Protein AF-A0A848VM75-F1 (afdb_monomer)

Structure (mmCIF, N/CA/C/O backbone):
data_AF-A0A848VM75-F1
#
_entry.id   AF-A0A848VM75-F1
#
loop_
_atom_site.group_PDB
_atom_site.id
_atom_site.type_symbol
_atom_site.label_atom_id
_atom_site.label_alt_id
_atom_site.label_comp_id
_atom_site.label_asym_id
_atom_site.label_entity_id
_atom_site.label_seq_id
_atom_site.pdbx_PDB_ins_code
_atom_site.Cartn_x
_atom_site.Cartn_y
_atom_site.Cartn_z
_atom_site.occupancy
_atom_site.B_iso_or_equiv
_atom_site.auth_seq_id
_atom_site.auth_comp_id
_atom_site.auth_asym_id
_atom_site.auth_atom_id
_atom_site.pdbx_PDB_model_num
ATOM 1 N N . MET A 1 1 ? -17.917 -8.086 19.644 1.00 47.03 1 MET A N 1
ATOM 2 C CA . MET A 1 1 ? -17.913 -8.908 18.415 1.00 47.03 1 MET A CA 1
ATOM 3 C C . MET A 1 1 ? -16.653 -8.540 17.646 1.00 47.03 1 MET A C 1
ATOM 5 O O . MET A 1 1 ? -16.484 -7.357 17.377 1.00 47.03 1 MET A O 1
ATOM 9 N N . ALA A 1 2 ? -15.743 -9.479 17.381 1.00 53.25 2 ALA A N 1
ATOM 10 C CA . ALA A 1 2 ? -14.580 -9.204 16.534 1.00 53.25 2 ALA A CA 1
ATOM 11 C C . ALA A 1 2 ? -15.017 -9.209 15.061 1.00 53.25 2 ALA A C 1
ATOM 13 O O . ALA A 1 2 ? -15.818 -10.055 14.663 1.00 53.25 2 ALA A O 1
ATOM 14 N N . GLN A 1 3 ? -14.541 -8.245 14.278 1.00 66.06 3 GLN A N 1
ATOM 15 C CA . GLN A 1 3 ? -14.814 -8.176 12.842 1.00 66.06 3 GLN A CA 1
ATOM 16 C C . GLN A 1 3 ? -13.831 -9.070 12.092 1.00 66.06 3 GLN A C 1
ATOM 18 O O . GLN A 1 3 ? -12.697 -9.225 12.537 1.00 66.06 3 GLN A O 1
ATOM 23 N N . ARG A 1 4 ? -14.262 -9.671 10.979 1.00 72.69 4 ARG A N 1
ATOM 24 C CA . ARG A 1 4 ? -13.374 -10.494 10.152 1.00 72.69 4 ARG A CA 1
ATOM 25 C C . ARG A 1 4 ? -12.420 -9.590 9.365 1.00 72.69 4 ARG A C 1
ATOM 27 O O . ARG A 1 4 ? -12.887 -8.563 8.866 1.00 72.69 4 ARG A O 1
ATOM 34 N N . PRO A 1 5 ? -11.138 -9.963 9.237 1.00 76.69 5 PRO A N 1
ATOM 35 C CA . PRO A 1 5 ? -10.234 -9.256 8.352 1.00 76.69 5 PRO A CA 1
ATOM 36 C C . PRO A 1 5 ? -10.717 -9.401 6.909 1.00 76.69 5 PRO A C 1
ATOM 38 O O . PRO A 1 5 ? -11.255 -10.442 6.523 1.00 76.69 5 PRO A O 1
ATOM 41 N N . VAL A 1 6 ? -10.539 -8.340 6.133 1.00 80.88 6 VAL A N 1
ATOM 42 C CA . VAL A 1 6 ? -10.822 -8.326 4.702 1.00 80.88 6 VAL A CA 1
ATOM 43 C C . VAL A 1 6 ? -9.494 -8.280 3.964 1.00 80.88 6 VAL A C 1
ATOM 45 O O . VAL A 1 6 ? -8.655 -7.417 4.229 1.00 80.88 6 VAL A O 1
ATOM 48 N N . GLU A 1 7 ? -9.298 -9.236 3.065 1.00 81.69 7 GLU A N 1
ATOM 49 C CA . GLU A 1 7 ? -8.107 -9.325 2.231 1.00 81.69 7 GLU A CA 1
ATOM 50 C C . GLU A 1 7 ? -8.349 -8.606 0.907 1.00 81.69 7 GLU A C 1
ATOM 52 O O . GLU A 1 7 ? -9.396 -8.762 0.276 1.00 81.69 7 GLU A O 1
ATOM 57 N N . PHE A 1 8 ? -7.364 -7.819 0.495 1.00 76.38 8 PHE A N 1
ATOM 58 C CA . PHE A 1 8 ? -7.381 -7.073 -0.750 1.00 76.38 8 PHE A CA 1
ATOM 59 C C . PHE A 1 8 ? -6.083 -7.316 -1.512 1.00 76.38 8 PHE A C 1
ATOM 61 O O . PHE A 1 8 ? -4.985 -7.236 -0.952 1.00 76.38 8 PHE A O 1
ATOM 68 N N . ASP A 1 9 ? -6.220 -7.578 -2.809 1.00 79.50 9 ASP A N 1
ATOM 69 C CA . ASP A 1 9 ? -5.108 -7.546 -3.754 1.00 79.50 9 ASP A CA 1
ATOM 70 C C . ASP A 1 9 ? -5.170 -6.229 -4.530 1.00 79.50 9 ASP A C 1
ATOM 72 O O . ASP A 1 9 ? -6.222 -5.855 -5.056 1.00 79.50 9 ASP A O 1
ATOM 76 N N . VAL A 1 10 ? -4.042 -5.525 -4.611 1.00 77.94 10 VAL A N 1
ATOM 77 C CA . VAL A 1 10 ? -3.928 -4.291 -5.402 1.00 77.94 10 VAL A CA 1
ATOM 78 C C . VAL A 1 10 ? -4.203 -4.538 -6.887 1.00 77.94 10 VAL A C 1
ATOM 80 O O . VAL A 1 10 ? -4.728 -3.660 -7.561 1.00 77.94 10 VAL A O 1
ATOM 83 N N . ARG A 1 11 ? -3.946 -5.753 -7.394 1.00 76.50 11 ARG A N 1
ATOM 84 C CA . ARG A 1 11 ? -4.252 -6.148 -8.781 1.00 76.50 11 ARG A CA 1
ATOM 85 C C . ARG A 1 11 ? -5.745 -6.218 -9.079 1.00 76.50 11 ARG A C 1
ATOM 87 O O . ARG A 1 11 ? -6.130 -6.177 -10.240 1.00 76.50 11 ARG A O 1
ATOM 94 N N . SER A 1 12 ? -6.588 -6.334 -8.055 1.00 78.56 12 SER A N 1
ATOM 95 C CA . SER A 1 12 ? -8.039 -6.241 -8.239 1.00 78.56 12 SER A CA 1
ATOM 96 C C . SER A 1 12 ? -8.502 -4.795 -8.438 1.00 78.56 12 SER A C 1
ATOM 98 O O . SER A 1 12 ? -9.601 -4.581 -8.942 1.00 78.56 12 SER A O 1
ATOM 100 N N . ASN A 1 13 ? -7.695 -3.810 -8.027 1.00 79.69 13 ASN A N 1
ATOM 101 C CA . ASN A 1 13 ? -7.989 -2.390 -8.202 1.00 79.69 13 ASN A CA 1
ATOM 102 C C . ASN A 1 13 ? -7.315 -1.800 -9.450 1.00 79.69 13 ASN A C 1
ATOM 104 O O . ASN A 1 13 ? -7.920 -0.977 -10.132 1.00 79.69 13 ASN A O 1
ATOM 108 N N . ASP A 1 14 ? -6.085 -2.221 -9.751 1.00 81.94 14 ASP A N 1
ATOM 109 C CA . ASP A 1 14 ? -5.270 -1.677 -10.837 1.00 81.94 14 ASP A CA 1
ATOM 110 C C . ASP A 1 14 ? -5.001 -2.726 -11.920 1.00 81.94 14 ASP A C 1
ATOM 112 O O . ASP A 1 14 ? -4.588 -3.851 -11.625 1.00 81.94 14 ASP A O 1
ATOM 116 N N . ASP A 1 15 ? -5.174 -2.339 -13.189 1.00 83.06 15 ASP A N 1
ATOM 117 C CA . ASP A 1 15 ? -4.771 -3.176 -14.319 1.00 83.06 15 ASP A CA 1
ATOM 118 C C . ASP A 1 15 ? -3.244 -3.193 -14.430 1.00 83.06 15 ASP A C 1
ATOM 120 O O . ASP A 1 15 ? -2.601 -2.270 -14.934 1.00 83.06 15 ASP A O 1
ATOM 124 N N . LEU A 1 16 ? -2.671 -4.261 -13.891 1.00 81.81 16 LEU A N 1
ATOM 125 C CA . LEU A 1 16 ? -1.241 -4.527 -13.860 1.00 81.81 16 LEU A CA 1
ATOM 126 C C . LEU A 1 16 ? -0.857 -5.595 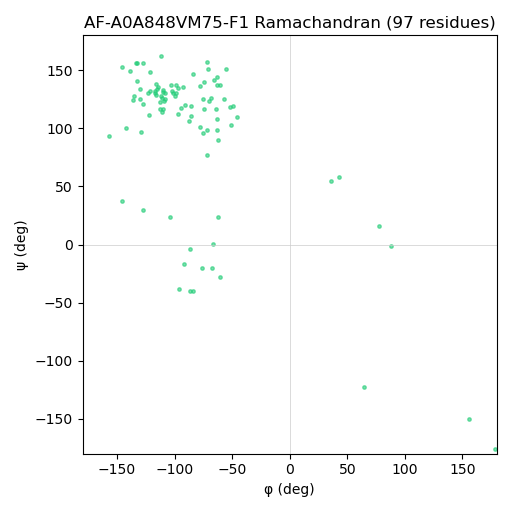-14.896 1.00 81.81 16 LEU A C 1
ATOM 128 O O . LEU A 1 16 ? 0.159 -6.275 -14.753 1.00 81.81 16 LEU A O 1
ATOM 132 N N . ALA A 1 17 ? -1.659 -5.778 -15.949 1.00 83.00 17 ALA A N 1
ATOM 133 C CA . ALA A 1 17 ? -1.271 -6.619 -17.071 1.00 83.00 17 ALA A CA 1
ATOM 134 C C . ALA A 1 17 ? 0.003 -6.073 -17.735 1.00 83.00 17 ALA A C 1
ATOM 136 O O . ALA A 1 17 ? 0.162 -4.873 -17.953 1.00 83.00 17 ALA A O 1
ATOM 137 N N . GLY A 1 18 ? 0.938 -6.960 -18.077 1.00 81.56 18 GLY A N 1
ATOM 138 C CA . GLY A 1 18 ? 2.171 -6.531 -18.735 1.00 81.56 18 GLY A CA 1
ATOM 139 C C . GLY A 1 18 ? 3.207 -5.891 -17.804 1.00 81.56 18 GLY A C 1
ATOM 140 O O . GLY A 1 18 ? 4.134 -5.266 -18.313 1.00 81.56 18 GLY A O 1
ATOM 141 N N . VAL A 1 19 ? 3.100 -6.043 -16.476 1.00 85.50 19 VAL A N 1
ATOM 142 C CA . VAL A 1 19 ? 4.168 -5.683 -15.521 1.00 85.50 19 VAL A CA 1
ATOM 143 C C . VAL A 1 19 ? 4.927 -6.914 -15.013 1.00 85.50 19 VAL A C 1
ATOM 145 O O . VAL A 1 19 ? 4.332 -7.941 -14.697 1.00 85.50 19 VAL A O 1
ATOM 148 N N . ASP A 1 20 ? 6.249 -6.808 -14.940 1.00 84.00 20 ASP A N 1
ATOM 149 C CA . ASP A 1 20 ? 7.164 -7.862 -14.488 1.00 84.00 20 ASP A CA 1
ATOM 150 C C . ASP A 1 20 ? 7.301 -7.882 -12.958 1.00 84.00 20 ASP A C 1
ATOM 152 O O . ASP A 1 20 ? 7.282 -8.934 -12.322 1.00 84.00 20 ASP A O 1
ATOM 156 N N . SER A 1 21 ? 7.359 -6.701 -12.339 1.00 84.62 21 SER A N 1
ATOM 157 C CA . SER A 1 21 ? 7.407 -6.563 -10.883 1.00 84.62 21 SER A CA 1
ATOM 158 C C . SER A 1 21 ? 6.535 -5.417 -10.386 1.00 84.62 21 SER A C 1
ATOM 160 O O . SER A 1 21 ? 6.319 -4.424 -11.084 1.00 84.62 21 SER A O 1
ATOM 162 N N . VAL A 1 22 ? 6.014 -5.584 -9.167 1.00 86.12 22 VAL A N 1
ATOM 163 C CA . VAL A 1 22 ? 5.141 -4.625 -8.481 1.00 86.12 22 VAL A CA 1
ATOM 164 C C . VAL A 1 22 ? 5.615 -4.486 -7.044 1.00 86.12 22 VAL A C 1
ATOM 166 O O . VAL A 1 22 ? 5.734 -5.476 -6.322 1.00 86.12 22 VAL A O 1
ATOM 169 N N . GLN A 1 23 ? 5.836 -3.250 -6.621 1.00 88.12 23 GLN A N 1
ATOM 170 C CA . GLN A 1 23 ? 6.078 -2.875 -5.240 1.00 88.12 23 GLN A CA 1
ATOM 171 C C . GLN A 1 23 ? 4.950 -1.956 -4.779 1.00 88.12 23 GLN A C 1
ATOM 173 O O . GLN A 1 23 ? 4.609 -0.991 -5.458 1.00 88.12 23 GLN A O 1
ATOM 178 N N . VAL A 1 24 ? 4.375 -2.266 -3.621 1.00 87.75 24 VAL A N 1
ATOM 179 C CA . VAL A 1 24 ? 3.298 -1.484 -3.008 1.00 87.75 24 VAL A CA 1
ATOM 180 C C . VAL A 1 24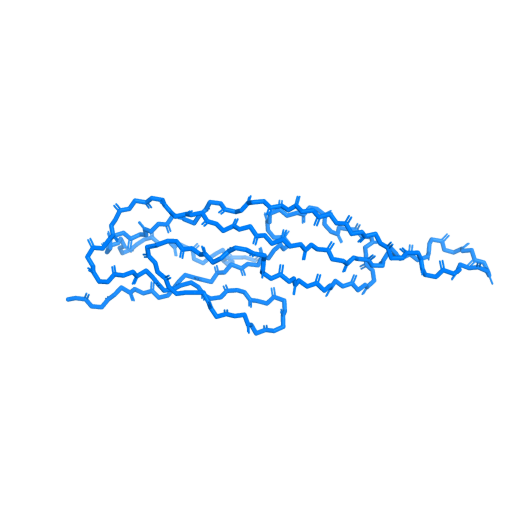 ? 3.854 -0.791 -1.773 1.00 87.75 24 VAL A C 1
ATOM 182 O O . VAL A 1 24 ? 4.504 -1.436 -0.949 1.00 87.75 24 VAL A O 1
ATOM 185 N N . VAL A 1 25 ? 3.582 0.501 -1.625 1.00 88.81 25 VAL A N 1
ATOM 186 C CA . VAL A 1 25 ? 3.907 1.275 -0.423 1.00 88.81 25 VAL A CA 1
ATOM 187 C C . VAL A 1 25 ? 2.647 1.976 0.057 1.00 88.81 25 VAL A C 1
ATOM 189 O O . VAL A 1 25 ? 2.059 2.771 -0.668 1.00 88.81 25 VAL A O 1
ATOM 192 N N . VAL A 1 26 ? 2.213 1.701 1.285 1.00 88.38 26 VAL A N 1
ATOM 193 C CA . VAL A 1 26 ? 1.071 2.409 1.880 1.00 88.38 26 VAL A CA 1
ATOM 194 C C . VAL A 1 26 ? 1.511 3.821 2.273 1.00 88.38 26 VAL A C 1
ATOM 196 O O . VAL A 1 26 ? 2.366 3.989 3.140 1.00 88.38 26 VAL A O 1
ATOM 199 N N . VAL A 1 27 ? 0.913 4.833 1.642 1.00 89.50 27 VAL A N 1
ATOM 200 C CA . VAL A 1 27 ? 1.190 6.260 1.884 1.00 89.50 27 VAL A CA 1
ATOM 201 C C . VAL A 1 27 ? 0.334 6.784 3.033 1.00 89.50 27 VAL A C 1
ATOM 203 O O . VAL A 1 27 ? 0.800 7.549 3.876 1.00 89.50 27 VAL A O 1
ATOM 206 N N . SER A 1 28 ? -0.929 6.354 3.093 1.00 89.69 28 SER A N 1
ATOM 207 C CA . SER A 1 28 ? -1.862 6.739 4.147 1.00 89.69 28 SER A CA 1
ATOM 208 C C . SER A 1 28 ? -2.652 5.535 4.635 1.00 89.69 28 SER A C 1
ATOM 210 O O . SER A 1 28 ? -3.293 4.836 3.848 1.00 89.69 28 SER A O 1
ATOM 212 N N . GLN A 1 29 ? -2.586 5.304 5.944 1.00 88.19 29 GLN A N 1
ATOM 213 C CA . GLN A 1 29 ? -3.323 4.242 6.617 1.00 88.19 29 GLN A CA 1
ATOM 214 C C . GLN A 1 29 ? -4.828 4.564 6.673 1.00 88.19 29 GLN A C 1
ATOM 216 O O . GLN A 1 29 ? -5.199 5.742 6.748 1.00 88.19 29 GLN A O 1
ATOM 221 N N . PRO A 1 30 ? -5.692 3.534 6.688 1.00 87.75 30 PRO A N 1
ATOM 222 C CA . PRO A 1 30 ? -7.108 3.703 6.985 1.00 87.75 30 PRO A CA 1
ATOM 223 C C . PRO A 1 30 ? -7.339 4.399 8.332 1.00 87.75 30 PRO A C 1
ATOM 225 O O . PRO A 1 30 ? -6.538 4.286 9.259 1.00 87.75 30 PRO A O 1
ATOM 228 N N . ARG A 1 31 ? -8.455 5.129 8.454 1.00 89.56 31 ARG A N 1
ATOM 229 C CA . ARG A 1 31 ? -8.766 5.913 9.666 1.00 89.56 31 ARG A CA 1
ATOM 230 C C . ARG A 1 31 ? -9.595 5.150 10.694 1.00 89.56 31 ARG A C 1
ATOM 232 O O . ARG A 1 31 ? -9.738 5.633 11.815 1.00 89.56 31 ARG A O 1
ATOM 239 N N . ARG A 1 32 ? -10.231 4.049 10.293 1.00 87.06 32 ARG A N 1
ATOM 240 C CA . ARG A 1 32 ? -11.228 3.304 11.079 1.00 87.06 32 ARG A CA 1
ATOM 241 C C . ARG A 1 32 ? -10.872 1.818 11.158 1.00 87.06 32 ARG A C 1
ATOM 243 O O . ARG A 1 32 ? -11.752 0.956 11.215 1.00 87.06 32 ARG A O 1
ATOM 250 N N . GLY A 1 33 ? -9.575 1.527 11.110 1.00 86.94 33 GLY A N 1
ATOM 251 C CA . GLY A 1 33 ? -9.024 0.187 11.192 1.00 86.94 33 GLY A CA 1
ATOM 252 C C . GLY A 1 33 ? -7.506 0.170 11.068 1.00 86.94 33 GLY A C 1
ATOM 253 O O . GLY A 1 33 ? -6.849 1.203 10.974 1.00 86.94 33 GLY A O 1
ATOM 254 N N . THR A 1 34 ? -6.954 -1.036 11.051 1.00 87.38 34 THR A N 1
ATOM 255 C CA . THR A 1 34 ? -5.530 -1.319 10.870 1.00 87.38 34 THR A CA 1
ATOM 256 C C . THR A 1 34 ? -5.322 -2.059 9.554 1.00 87.38 34 THR A C 1
ATOM 258 O O . THR A 1 34 ? -6.054 -3.001 9.254 1.00 87.38 34 THR A O 1
ATOM 261 N N . LEU A 1 35 ? -4.314 -1.659 8.779 1.00 88.25 35 LEU A N 1
ATOM 262 C CA . LEU A 1 35 ? -3.896 -2.356 7.565 1.00 88.25 35 LEU A CA 1
ATOM 263 C C . LEU A 1 35 ? -2.532 -3.006 7.791 1.00 88.25 35 LEU A C 1
ATOM 265 O O . LEU A 1 35 ? -1.568 -2.335 8.160 1.00 88.25 35 LEU A O 1
ATOM 269 N N . VAL A 1 36 ? -2.441 -4.305 7.534 1.00 88.25 36 VAL A N 1
ATOM 270 C CA . VAL A 1 36 ? -1.182 -5.047 7.531 1.00 88.25 36 VAL A CA 1
ATOM 271 C C . VAL A 1 36 ? -0.854 -5.419 6.094 1.00 88.25 36 VAL A C 1
ATOM 273 O O . VAL A 1 36 ? -1.650 -6.061 5.413 1.00 88.25 36 VAL A O 1
ATOM 276 N N . GLN A 1 37 ? 0.324 -5.018 5.630 1.00 84.12 37 GLN A N 1
ATOM 277 C CA . GLN A 1 37 ? 0.835 -5.395 4.320 1.00 84.12 37 GLN A CA 1
ATOM 278 C C . GLN A 1 37 ? 1.812 -6.565 4.464 1.00 84.12 37 GLN A C 1
ATOM 280 O O . GLN A 1 37 ? 2.746 -6.499 5.263 1.00 84.12 37 GLN A O 1
ATOM 285 N N . SER A 1 38 ? 1.623 -7.610 3.660 1.00 80.00 38 SER A N 1
ATOM 286 C CA . SER A 1 38 ? 2.560 -8.728 3.533 1.00 80.00 38 SER A CA 1
ATOM 287 C C . SER A 1 38 ? 2.859 -8.967 2.054 1.00 80.00 38 SER A C 1
ATOM 289 O O . SER A 1 38 ? 2.075 -9.576 1.324 1.00 80.00 38 SER A O 1
ATOM 291 N N . GLY A 1 39 ? 3.977 -8.414 1.577 1.00 75.19 39 GLY A N 1
ATOM 292 C CA . GLY A 1 39 ? 4.306 -8.398 0.151 1.00 75.19 39 GLY A CA 1
ATOM 293 C C . GLY A 1 39 ? 3.301 -7.569 -0.659 1.00 75.19 39 GLY A C 1
ATOM 294 O O . GLY A 1 39 ? 3.118 -6.381 -0.389 1.00 75.19 39 GLY A O 1
ATOM 295 N N . GLY A 1 40 ? 2.669 -8.195 -1.657 1.00 72.44 40 GLY A N 1
ATOM 296 C CA . GLY A 1 40 ? 1.609 -7.588 -2.476 1.00 72.44 40 GLY A CA 1
ATOM 297 C C . GLY A 1 40 ? 0.197 -7.713 -1.891 1.00 72.44 40 GLY A C 1
ATOM 298 O O . GLY A 1 40 ? -0.738 -7.170 -2.470 1.00 72.44 40 GLY A O 1
ATOM 299 N N . HIS A 1 41 ? 0.038 -8.411 -0.762 1.00 79.62 41 HIS A N 1
ATOM 300 C CA . HIS A 1 41 ? -1.259 -8.632 -0.126 1.00 79.62 41 HIS A CA 1
ATOM 301 C C . HIS A 1 41 ? -1.497 -7.622 0.996 1.00 79.62 41 HIS A C 1
ATOM 303 O O . HIS A 1 41 ? -0.623 -7.385 1.837 1.00 79.62 41 HIS A O 1
ATOM 309 N N . LEU A 1 42 ? -2.699 -7.049 1.018 1.00 84.62 42 LEU A N 1
ATOM 310 C CA . LEU A 1 42 ? -3.143 -6.097 2.027 1.00 84.62 42 LEU A CA 1
ATOM 311 C C . LEU A 1 42 ? -4.262 -6.732 2.855 1.00 84.62 42 LEU A C 1
ATOM 313 O O . LEU A 1 42 ? -5.292 -7.133 2.320 1.00 84.62 42 LEU A O 1
ATOM 317 N N . VAL A 1 43 ? -4.067 -6.812 4.168 1.00 86.56 43 VAL A N 1
ATOM 318 C CA . VAL A 1 43 ? -5.052 -7.346 5.114 1.00 86.56 43 VAL A CA 1
ATOM 319 C C . VAL A 1 43 ? -5.564 -6.203 5.971 1.00 86.56 43 VAL A C 1
ATOM 321 O O . VAL A 1 43 ? -4.817 -5.615 6.753 1.00 86.56 43 VAL A O 1
ATOM 324 N N . TYR A 1 44 ? -6.841 -5.872 5.824 1.00 86.06 44 TYR A N 1
ATOM 325 C CA . TYR A 1 44 ? -7.487 -4.814 6.584 1.00 86.06 44 TYR A CA 1
ATOM 326 C C . TYR A 1 44 ? -8.341 -5.386 7.712 1.00 86.06 44 TYR A C 1
ATOM 328 O O . TYR A 1 44 ? -9.172 -6.267 7.500 1.00 86.06 44 TYR A O 1
ATOM 336 N N . GLN A 1 45 ? -8.182 -4.827 8.905 1.00 86.12 45 GLN A N 1
ATOM 337 C CA . GLN A 1 45 ? -8.986 -5.126 10.078 1.00 86.12 45 GLN A CA 1
ATOM 338 C C . GLN A 1 45 ? -9.634 -3.837 10.580 1.00 86.12 45 GLN A C 1
ATOM 340 O O . GLN A 1 45 ? -8.951 -2.959 11.098 1.00 86.12 45 GLN A O 1
ATOM 345 N N . SER A 1 46 ? -10.953 -3.723 10.465 1.00 84.81 46 SER A N 1
ATOM 346 C CA . SER A 1 46 ? -11.677 -2.560 10.979 1.00 84.81 46 SER A CA 1
ATOM 347 C C . SER A 1 46 ? -11.756 -2.513 12.502 1.00 84.81 46 SER A C 1
ATOM 349 O O . SER A 1 46 ? -11.659 -3.544 13.181 1.00 84.81 46 SER A O 1
ATOM 351 N N . ASP A 1 47 ? -11.967 -1.301 13.019 1.00 84.19 47 ASP A N 1
ATOM 352 C CA . ASP A 1 47 ? -12.178 -1.044 14.439 1.00 84.19 47 ASP A CA 1
ATOM 353 C C . ASP A 1 47 ? -13.464 -1.726 14.933 1.00 84.19 47 AS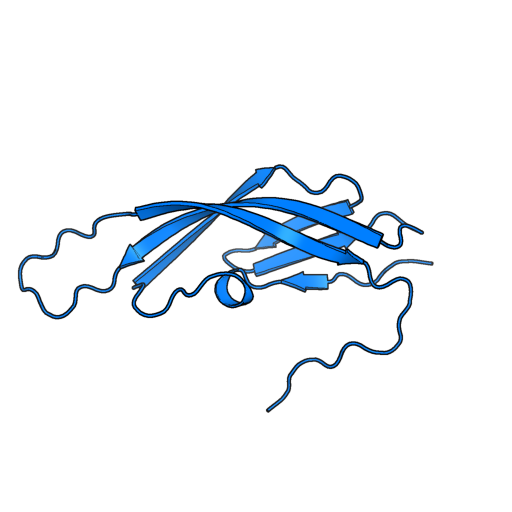P A C 1
ATOM 355 O O . ASP A 1 47 ? -14.507 -1.623 14.277 1.00 84.19 47 ASP A O 1
ATOM 359 N N . PRO A 1 48 ? -13.458 -2.365 16.119 1.00 81.94 48 PRO A N 1
ATOM 360 C CA . PRO A 1 48 ? -14.625 -3.064 16.645 1.00 81.94 48 PRO A CA 1
ATOM 361 C C . PRO A 1 48 ? -15.909 -2.221 16.604 1.00 81.94 48 PRO A C 1
ATOM 363 O O . PRO A 1 48 ? -16.018 -1.185 17.254 1.00 81.94 48 PRO A O 1
ATOM 366 N N . GLY A 1 49 ? -16.913 -2.701 15.863 1.00 78.62 49 GLY A N 1
ATOM 367 C CA . GLY A 1 49 ? -18.219 -2.043 15.741 1.00 78.62 49 GLY A CA 1
ATOM 368 C C . GLY A 1 49 ? -18.315 -0.999 14.624 1.00 78.62 49 GLY A C 1
ATOM 369 O O . GLY A 1 49 ? -19.395 -0.451 14.414 1.00 78.62 49 GLY A O 1
ATOM 370 N N . PHE A 1 50 ? -17.239 -0.742 13.877 1.00 80.12 50 PHE A N 1
ATOM 371 C CA . PHE A 1 50 ? -17.279 0.139 12.714 1.00 80.12 50 PHE A CA 1
ATOM 372 C C . PHE A 1 50 ? -17.940 -0.544 11.507 1.00 80.12 50 PHE A C 1
ATOM 374 O O . PHE A 1 50 ? -17.531 -1.622 11.086 1.00 80.12 50 PHE A O 1
ATOM 381 N N . VAL A 1 51 ? -18.969 0.088 10.943 1.00 77.81 51 VAL A N 1
ATOM 382 C CA . VAL A 1 51 ? -19.651 -0.358 9.720 1.00 77.81 51 VAL A CA 1
ATOM 383 C C . VAL A 1 51 ? -19.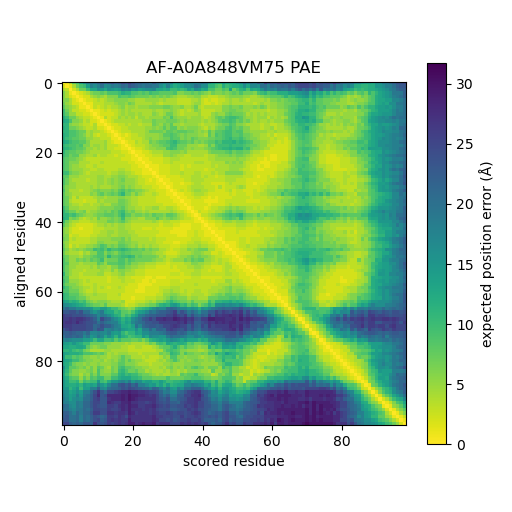748 0.836 8.779 1.00 77.81 51 VAL A C 1
ATOM 385 O O . VAL A 1 51 ? -20.254 1.889 9.166 1.00 77.81 51 VAL A O 1
ATOM 388 N N . GLY A 1 52 ? -19.249 0.693 7.556 1.00 76.88 52 GLY A N 1
ATOM 389 C CA . GLY A 1 52 ? -19.160 1.785 6.593 1.00 76.88 52 GLY A CA 1
ATOM 390 C C . GLY A 1 52 ? -18.080 1.566 5.537 1.00 76.88 52 GLY A C 1
ATOM 391 O O . GLY A 1 52 ? -17.768 0.440 5.154 1.00 76.88 52 GLY A O 1
ATOM 392 N N . ARG A 1 53 ? -17.503 2.658 5.037 1.00 80.56 53 ARG A N 1
ATOM 393 C CA . ARG A 1 53 ? -16.353 2.618 4.128 1.00 80.56 53 ARG A CA 1
ATOM 394 C C . ARG A 1 53 ? -15.168 3.283 4.802 1.00 80.56 53 ARG A C 1
ATOM 396 O O . ARG A 1 53 ? -15.336 4.329 5.428 1.00 80.56 53 ARG A O 1
ATOM 403 N N . ASP A 1 54 ? -14.007 2.674 4.653 1.00 86.00 54 ASP A N 1
ATOM 404 C CA . ASP A 1 54 ? -12.723 3.281 4.984 1.00 86.00 54 ASP A CA 1
ATOM 405 C C . ASP A 1 54 ? -11.940 3.527 3.693 1.00 86.00 54 ASP A C 1
ATOM 407 O O . ASP A 1 54 ? -12.265 2.956 2.649 1.00 86.00 54 ASP A O 1
ATOM 411 N N . SER A 1 55 ? -10.926 4.380 3.757 1.00 84.56 55 SER A N 1
ATOM 412 C CA . SER A 1 55 ? -10.096 4.700 2.597 1.00 84.56 55 SER A CA 1
ATOM 413 C C . SER A 1 55 ? -8.628 4.624 2.964 1.00 84.56 55 SER A C 1
ATOM 415 O O . SER A 1 55 ? -8.234 5.099 4.027 1.00 84.56 55 SER A O 1
ATOM 417 N N . LEU A 1 56 ? -7.817 4.096 2.054 1.00 87.69 56 LEU A N 1
ATOM 418 C CA . LEU A 1 56 ? -6.361 4.141 2.150 1.00 87.69 56 LEU A CA 1
ATOM 419 C C . LEU A 1 56 ? -5.763 4.718 0.865 1.00 87.69 56 LEU A C 1
ATOM 421 O O . LEU A 1 56 ? -6.378 4.631 -0.201 1.00 87.69 56 LEU A O 1
ATOM 425 N N . THR A 1 57 ? -4.555 5.262 0.972 1.00 88.94 57 THR A N 1
ATOM 426 C CA . THR A 1 57 ? -3.762 5.697 -0.186 1.00 88.94 57 THR A CA 1
ATOM 427 C C . THR A 1 57 ? -2.491 4.871 -0.239 1.00 88.94 57 THR A C 1
ATOM 429 O O . THR A 1 57 ? -1.804 4.721 0.775 1.00 88.94 57 THR A O 1
ATOM 432 N N . TYR A 1 58 ? -2.171 4.338 -1.410 1.00 89.19 58 TYR A N 1
ATOM 433 C CA . TYR A 1 58 ? -0.956 3.575 -1.653 1.00 89.19 58 TYR A CA 1
ATOM 434 C C . TYR A 1 58 ? -0.292 4.033 -2.943 1.00 89.19 58 TYR A C 1
ATOM 436 O O . TYR A 1 58 ? -0.922 4.591 -3.836 1.00 89.19 58 TYR A O 1
ATOM 444 N N . GLN A 1 59 ? 1.004 3.793 -3.015 1.00 89.75 59 GLN A N 1
ATOM 445 C CA . GLN A 1 59 ? 1.834 4.067 -4.162 1.00 89.75 59 GLN A CA 1
ATOM 446 C C . GLN A 1 59 ? 2.283 2.733 -4.750 1.00 89.75 59 GLN A C 1
ATOM 448 O O . GLN A 1 59 ? 2.784 1.862 -4.032 1.00 89.75 59 GLN A O 1
ATOM 453 N N . LEU A 1 60 ? 2.066 2.568 -6.050 1.00 88.44 60 LEU A N 1
ATOM 454 C CA . LEU A 1 60 ? 2.548 1.433 -6.820 1.00 88.44 60 LEU A CA 1
ATOM 455 C C . LEU A 1 60 ? 3.798 1.847 -7.572 1.00 88.44 60 LEU A C 1
ATOM 457 O O . LEU A 1 60 ? 3.780 2.836 -8.298 1.00 88.44 60 LEU A O 1
ATOM 461 N N . SER A 1 61 ? 4.857 1.062 -7.424 1.00 88.06 61 SER A N 1
ATOM 462 C CA . SER A 1 61 ? 6.041 1.127 -8.268 1.00 88.06 61 SER A CA 1
ATOM 463 C C . SER A 1 61 ? 6.128 -0.150 -9.088 1.00 88.06 61 SER A C 1
ATOM 465 O O . SER A 1 61 ? 6.256 -1.242 -8.534 1.00 88.06 61 SER A O 1
ATOM 467 N N . VAL A 1 62 ? 6.040 -0.021 -10.407 1.00 87.75 62 VAL A N 1
ATOM 468 C CA . VAL A 1 62 ? 5.968 -1.152 -11.334 1.00 87.75 62 VAL A CA 1
ATOM 469 C C . VAL A 1 62 ? 7.110 -1.115 -12.330 1.00 87.75 62 VAL A C 1
ATOM 471 O O . VAL A 1 62 ? 7.565 -0.044 -12.732 1.00 87.75 62 VAL A O 1
ATOM 474 N N . VAL A 1 63 ? 7.551 -2.291 -12.758 1.00 86.56 63 VAL A N 1
ATOM 475 C CA . VAL A 1 63 ? 8.438 -2.438 -13.912 1.00 86.56 63 VAL A CA 1
ATOM 476 C C . VAL A 1 63 ? 7.625 -3.085 -15.028 1.00 86.56 63 VAL A C 1
ATOM 478 O O . VAL A 1 63 ? 7.171 -4.213 -14.840 1.00 86.56 63 VAL A O 1
ATOM 481 N N . PRO A 1 64 ? 7.396 -2.413 -16.169 1.00 83.06 64 PRO A N 1
ATOM 482 C CA . PRO A 1 64 ? 6.715 -3.026 -17.298 1.00 83.06 64 PRO A CA 1
ATOM 483 C C . PRO A 1 64 ? 7.569 -4.163 -17.864 1.00 83.06 64 PRO A C 1
ATOM 485 O O . PRO A 1 64 ? 8.793 -4.056 -17.951 1.00 83.06 64 PRO A O 1
ATOM 488 N N . MET A 1 65 ? 6.912 -5.245 -18.271 1.00 77.00 65 MET A N 1
ATOM 489 C CA . MET A 1 65 ? 7.540 -6.317 -19.031 1.00 77.00 65 MET A CA 1
ATOM 490 C C . MET A 1 65 ? 8.150 -5.710 -20.295 1.00 77.00 65 MET A C 1
ATOM 492 O O . MET A 1 65 ? 7.463 -5.049 -21.081 1.00 77.00 65 MET A O 1
ATOM 496 N N . ALA A 1 66 ? 9.440 -5.945 -20.512 1.00 69.56 66 ALA A N 1
ATOM 497 C CA . ALA A 1 66 ? 10.075 -5.603 -21.771 1.00 69.56 66 ALA A CA 1
ATOM 498 C C . ALA A 1 66 ? 9.420 -6.428 -22.887 1.00 69.56 66 ALA A C 1
ATOM 500 O O . ALA A 1 66 ? 9.606 -7.643 -22.983 1.00 69.56 66 ALA A O 1
ATOM 501 N N . ARG A 1 67 ? 8.625 -5.777 -23.737 1.00 66.75 67 ARG A N 1
ATOM 502 C CA . ARG A 1 67 ? 8.040 -6.394 -24.932 1.00 66.75 67 ARG A CA 1
ATOM 503 C C . ARG A 1 67 ? 9.129 -6.612 -25.982 1.00 66.75 67 ARG A C 1
ATOM 505 O O . ARG A 1 67 ? 9.229 -5.842 -26.920 1.00 66.75 67 ARG A O 1
ATOM 512 N N . MET A 1 68 ? 9.956 -7.641 -25.802 1.00 59.44 68 MET A N 1
ATOM 513 C CA . MET A 1 68 ? 10.977 -8.071 -26.767 1.00 59.44 68 MET A CA 1
ATOM 514 C C . MET A 1 68 ? 11.759 -6.902 -27.400 1.00 59.44 68 MET A C 1
ATOM 516 O O . MET A 1 68 ? 11.777 -6.751 -28.617 1.00 59.44 68 MET A O 1
ATOM 520 N N . GLU A 1 69 ? 12.419 -6.075 -26.592 1.00 57.31 69 GLU A N 1
ATOM 521 C CA . GLU A 1 69 ? 13.480 -5.200 -27.091 1.00 57.31 69 GLU A CA 1
ATOM 522 C C . GLU A 1 69 ? 14.788 -5.616 -26.422 1.00 57.31 69 GLU A C 1
ATOM 524 O O . GLU A 1 69 ? 14.862 -5.790 -25.208 1.00 57.31 69 GLU A O 1
ATOM 529 N N . VAL A 1 70 ? 15.819 -5.834 -27.241 1.00 59.44 70 VAL A N 1
ATOM 530 C CA . VAL A 1 70 ? 17.124 -6.405 -26.853 1.00 59.44 70 VAL A CA 1
ATOM 531 C C . VAL A 1 70 ? 17.923 -5.477 -25.913 1.00 59.44 70 VAL A C 1
ATOM 533 O O . VAL A 1 70 ? 19.006 -5.839 -25.469 1.00 59.44 70 VAL A O 1
ATOM 536 N N . ASP A 1 71 ? 17.374 -4.314 -25.551 1.00 59.59 71 ASP A N 1
ATOM 537 C CA . ASP A 1 71 ? 18.047 -3.286 -24.750 1.00 59.59 71 ASP A CA 1
ATOM 538 C C . ASP A 1 71 ? 17.085 -2.534 -23.805 1.00 59.59 71 ASP A C 1
ATOM 540 O O . ASP A 1 71 ? 17.141 -1.316 -23.635 1.00 59.59 71 ASP A O 1
ATOM 544 N N . SER A 1 72 ? 16.111 -3.236 -23.219 1.00 61.59 72 SER A N 1
ATOM 545 C CA . SER A 1 72 ? 15.170 -2.601 -22.293 1.00 61.59 72 SER A CA 1
ATOM 546 C C . SER A 1 72 ? 15.797 -2.384 -20.915 1.00 61.59 72 SER A C 1
ATOM 548 O O . SER A 1 72 ? 15.831 -3.286 -20.078 1.00 61.59 72 SER A O 1
ATOM 550 N N . VAL A 1 73 ? 16.224 -1.152 -20.632 1.00 62.25 73 VAL A N 1
ATOM 551 C CA . VAL A 1 73 ? 16.391 -0.695 -19.247 1.00 62.25 73 VAL A CA 1
ATOM 552 C C . VAL A 1 73 ? 15.009 -0.701 -18.589 1.00 62.25 73 VAL A C 1
ATOM 554 O O . VAL A 1 73 ? 14.110 0.026 -19.018 1.00 62.25 73 VAL A O 1
ATOM 557 N N . ALA A 1 74 ? 14.835 -1.531 -17.556 1.00 63.78 74 ALA A N 1
ATOM 558 C CA . ALA A 1 74 ? 13.640 -1.562 -16.718 1.00 63.78 74 ALA A CA 1
ATOM 559 C C . ALA A 1 74 ? 13.313 -0.143 -16.218 1.00 63.78 74 ALA A C 1
ATOM 561 O O . ALA A 1 74 ? 13.968 0.384 -15.320 1.00 63.78 74 ALA A O 1
ATOM 562 N N . SER A 1 75 ? 12.317 0.495 -16.833 1.00 72.62 75 SER A N 1
ATOM 563 C CA . SER A 1 75 ? 11.871 1.831 -16.445 1.00 72.62 75 SER A CA 1
ATOM 564 C C . SER A 1 75 ? 10.825 1.683 -15.353 1.00 72.62 75 SER A C 1
ATOM 566 O O . SER A 1 75 ? 9.707 1.249 -15.620 1.00 72.62 75 SER A O 1
ATOM 568 N N . GLN A 1 76 ? 11.197 2.001 -14.114 1.00 79.62 76 GLN A N 1
ATOM 569 C CA . GLN A 1 76 ? 10.255 1.978 -13.002 1.00 79.62 76 GLN A CA 1
ATOM 570 C C . GLN A 1 76 ? 9.230 3.106 -13.175 1.00 79.62 76 GLN A C 1
ATOM 572 O O . GLN A 1 76 ? 9.597 4.271 -13.331 1.00 79.62 76 GLN A O 1
ATOM 577 N N . VAL A 1 77 ? 7.946 2.760 -13.137 1.00 82.06 77 VAL A N 1
ATOM 578 C CA . VAL A 1 77 ? 6.833 3.713 -13.158 1.00 82.06 77 VAL A CA 1
ATOM 579 C C . VAL A 1 77 ? 6.209 3.739 -11.775 1.00 82.06 77 VAL A C 1
ATOM 581 O O . VAL A 1 77 ? 5.898 2.684 -11.228 1.00 82.06 77 VAL A O 1
ATOM 584 N N . THR A 1 78 ? 6.012 4.934 -11.223 1.00 85.00 78 THR A N 1
ATOM 585 C CA . THR A 1 78 ? 5.426 5.103 -9.894 1.00 85.00 78 THR A CA 1
ATOM 586 C C . THR A 1 78 ? 4.179 5.976 -9.956 1.00 85.00 78 THR A C 1
ATOM 588 O O . THR A 1 78 ? 4.221 7.065 -10.525 1.00 85.00 78 THR A O 1
ATOM 591 N N . PHE A 1 79 ? 3.085 5.524 -9.347 1.00 85.62 79 PHE A N 1
ATOM 592 C CA . PHE A 1 79 ? 1.824 6.262 -9.288 1.00 85.62 79 PHE A CA 1
ATOM 593 C C . PHE A 1 79 ? 1.090 6.022 -7.965 1.00 85.62 79 PHE A C 1
ATOM 595 O O . PHE A 1 79 ? 1.272 4.990 -7.323 1.00 85.62 79 PHE A O 1
ATOM 602 N N . GLU A 1 80 ? 0.286 6.998 -7.543 1.00 86.31 80 GLU A N 1
ATOM 603 C CA . GLU A 1 80 ? -0.535 6.917 -6.332 1.00 86.31 80 GLU A CA 1
ATOM 604 C C . GLU A 1 80 ? -1.976 6.539 -6.682 1.00 86.31 80 GLU A C 1
ATOM 606 O O . GLU A 1 80 ? -2.562 7.075 -7.623 1.00 86.31 80 GLU A O 1
ATOM 611 N N . ALA A 1 81 ? -2.549 5.637 -5.893 1.00 79.81 81 ALA A N 1
ATOM 612 C CA . ALA A 1 81 ? -3.919 5.172 -6.007 1.00 79.81 81 ALA A CA 1
ATOM 613 C C . ALA A 1 81 ? -4.603 5.187 -4.634 1.00 79.81 81 ALA A C 1
ATOM 615 O O . ALA A 1 81 ? -3.969 5.133 -3.575 1.00 79.81 81 ALA A O 1
ATOM 616 N N . SER A 1 82 ? -5.931 5.272 -4.649 1.00 80.25 82 SER A N 1
ATOM 617 C CA . SER A 1 82 ? -6.755 5.240 -3.442 1.00 80.25 82 SER A CA 1
ATOM 618 C C . SER A 1 82 ? -7.732 4.080 -3.508 1.00 80.25 82 SER A C 1
ATOM 620 O O . SER A 1 82 ? -8.444 3.947 -4.502 1.00 80.25 82 SER A O 1
ATOM 622 N N . LEU A 1 83 ? -7.812 3.299 -2.432 1.00 78.00 83 LEU A N 1
ATOM 623 C CA . LEU A 1 83 ? -8.726 2.165 -2.319 1.00 78.00 83 LEU A CA 1
ATOM 624 C C . LEU A 1 83 ? -9.824 2.475 -1.303 1.00 78.00 83 LEU A C 1
ATOM 626 O O . LEU A 1 83 ? -9.531 2.891 -0.180 1.00 78.00 8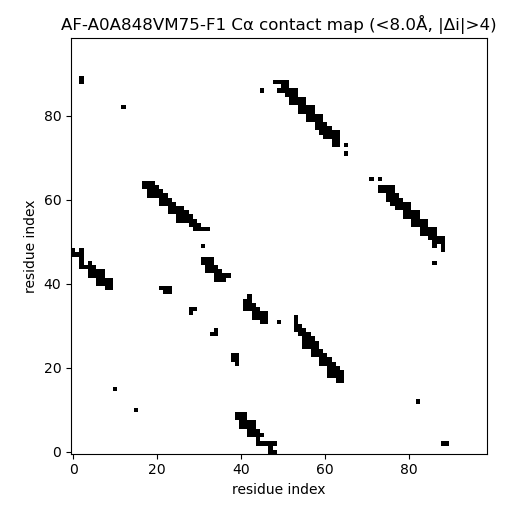3 LEU A O 1
ATOM 630 N N . GLN A 1 84 ? -11.080 2.232 -1.684 1.00 76.19 84 GLN A N 1
ATOM 631 C CA . GLN A 1 84 ? -12.202 2.212 -0.747 1.00 76.19 84 GLN A CA 1
ATOM 632 C C . GLN A 1 84 ? -12.409 0.795 -0.220 1.00 76.19 84 GLN A C 1
ATOM 634 O O . GLN A 1 84 ? -12.716 -0.122 -0.976 1.00 76.19 84 GLN A O 1
ATOM 639 N N . ILE A 1 85 ? -12.294 0.638 1.093 1.00 72.81 85 ILE A N 1
ATOM 640 C CA . ILE A 1 85 ? -12.484 -0.630 1.782 1.00 72.81 85 ILE A CA 1
ATOM 641 C C . ILE A 1 85 ? -13.914 -0.684 2.335 1.00 72.81 85 ILE A C 1
ATOM 643 O O . ILE A 1 85 ? -14.245 0.079 3.253 1.00 72.81 85 ILE A O 1
ATOM 647 N N . PRO A 1 86 ? -14.794 -1.561 1.821 1.00 66.81 86 PRO A N 1
ATOM 648 C CA . PRO A 1 86 ? -16.074 -1.810 2.463 1.00 66.81 86 PRO A CA 1
ATOM 649 C C . PRO A 1 86 ? -15.845 -2.564 3.778 1.00 66.81 86 PRO A C 1
ATOM 651 O O . PRO A 1 86 ? -15.281 -3.657 3.792 1.00 66.81 86 PRO A O 1
ATOM 654 N N . THR A 1 87 ? -16.325 -2.009 4.891 1.00 63.81 87 THR A N 1
ATOM 655 C CA . THR A 1 87 ? -16.428 -2.777 6.135 1.00 63.81 87 THR A CA 1
ATOM 656 C C . THR A 1 87 ? -17.736 -3.521 6.150 1.00 63.81 87 THR A C 1
ATOM 658 O O . THR A 1 87 ? -18.821 -2.948 6.257 1.00 63.81 87 THR A O 1
ATOM 661 N N . ILE A 1 88 ? -17.618 -4.834 6.031 1.00 57.44 88 ILE A N 1
ATOM 662 C CA . ILE A 1 88 ? -18.746 -5.731 6.147 1.00 57.44 88 ILE A CA 1
ATOM 663 C C . ILE A 1 88 ? -19.078 -5.828 7.638 1.00 57.44 88 ILE A C 1
ATOM 665 O O . ILE A 1 88 ? -18.468 -6.592 8.387 1.00 57.44 88 ILE A O 1
ATOM 669 N N . GLY A 1 89 ? -20.039 -5.029 8.094 1.00 49.12 89 GLY A N 1
ATOM 670 C CA . GLY A 1 89 ? -20.625 -5.205 9.417 1.00 49.12 89 GLY A CA 1
ATOM 671 C C . GLY A 1 89 ? -21.327 -6.553 9.469 1.00 49.12 89 GLY A C 1
ATOM 672 O O . GLY A 1 89 ? -22.428 -6.656 8.951 1.00 49.12 89 GLY A O 1
ATOM 673 N N . SER A 1 90 ? -20.677 -7.578 10.029 1.00 46.12 90 SER A N 1
ATOM 674 C CA . SER A 1 90 ? -21.232 -8.927 10.219 1.00 46.12 90 SER A CA 1
ATOM 675 C C . SER A 1 90 ? -22.167 -9.387 9.084 1.00 46.12 90 SER A C 1
ATOM 677 O O . SER A 1 90 ? -23.308 -9.745 9.350 1.00 46.12 90 SER A O 1
ATOM 679 N N . SER A 1 91 ? -21.728 -9.359 7.821 1.00 43.66 91 SER A N 1
ATOM 680 C CA . SER A 1 91 ? -22.483 -10.019 6.748 1.00 43.66 91 SER A CA 1
ATOM 681 C C . SER A 1 91 ? -21.903 -11.405 6.568 1.00 43.66 91 SER A C 1
ATOM 683 O O . SER A 1 91 ? -20.737 -11.573 6.215 1.00 43.66 91 SER A O 1
ATOM 685 N N . SER A 1 92 ? -22.737 -12.400 6.815 1.00 47.03 92 SER A N 1
ATOM 686 C CA . SER A 1 92 ? -22.568 -13.814 6.495 1.00 47.03 92 SER A CA 1
ATOM 687 C C . SER A 1 92 ? -22.455 -14.105 4.988 1.00 47.03 92 SER A C 1
ATOM 689 O O . SER A 1 92 ? -22.752 -15.216 4.571 1.00 47.03 92 SER A O 1
ATOM 691 N N . ASP A 1 93 ? -22.047 -13.135 4.173 1.00 53.94 93 A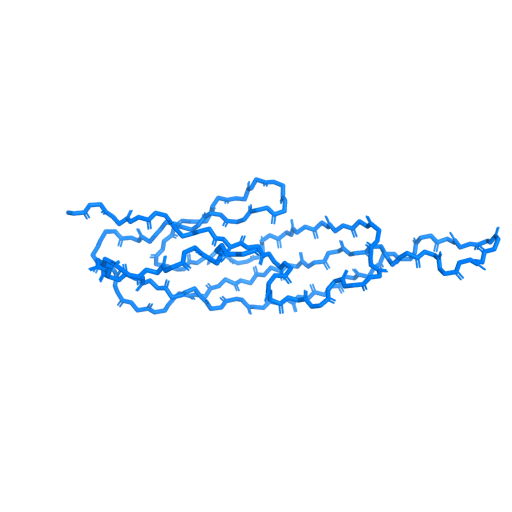SP A N 1
ATOM 692 C CA . ASP A 1 93 ? -22.075 -13.220 2.719 1.00 53.94 93 ASP A CA 1
ATOM 693 C C . ASP A 1 93 ? -21.054 -12.236 2.127 1.00 53.94 93 ASP A C 1
ATOM 695 O O . ASP A 1 93 ? -21.321 -11.042 1.998 1.00 53.94 93 ASP A O 1
ATOM 699 N N . GLN A 1 94 ? -19.840 -12.723 1.866 1.00 41.25 94 GLN A N 1
ATOM 700 C CA . GLN A 1 94 ? -19.048 -12.284 0.719 1.00 41.25 94 GLN A CA 1
ATOM 701 C C . GLN A 1 94 ? -18.323 -13.512 0.185 1.00 41.25 94 GLN A C 1
ATOM 703 O O . GLN A 1 94 ? -17.348 -14.006 0.752 1.00 41.25 94 GLN A O 1
ATOM 708 N N . THR A 1 95 ? -18.911 -14.037 -0.877 1.00 37.09 95 THR A N 1
ATOM 709 C CA . THR A 1 95 ? -18.401 -15.072 -1.760 1.00 37.09 95 THR A CA 1
ATOM 710 C C . THR A 1 95 ? -16.952 -14.770 -2.129 1.00 37.09 95 THR A C 1
ATOM 712 O O . THR A 1 95 ? -16.665 -13.843 -2.883 1.00 37.09 95 THR A O 1
ATOM 715 N N . VAL A 1 96 ? -16.029 -15.575 -1.599 1.00 39.72 96 VAL A N 1
ATOM 716 C CA . VAL A 1 96 ? -14.737 -15.821 -2.243 1.00 39.72 96 VAL A CA 1
ATOM 717 C C . VAL A 1 96 ? -15.067 -16.227 -3.675 1.00 39.72 96 VAL A C 1
ATOM 719 O O . VAL A 1 96 ? -15.780 -17.212 -3.869 1.00 39.72 96 VAL A O 1
ATOM 722 N N . PHE A 1 97 ? -14.617 -15.453 -4.663 1.00 37.72 97 PHE A N 1
ATOM 723 C CA . PHE A 1 97 ? -14.701 -15.854 -6.063 1.00 37.72 97 PHE A CA 1
ATOM 724 C C . PHE A 1 97 ? -13.858 -17.118 -6.243 1.00 37.72 97 PHE A C 1
ATOM 726 O O . PHE A 1 97 ? -12.658 -17.063 -6.485 1.00 37.72 97 PHE A O 1
ATOM 733 N N . GLY A 1 98 ? -14.497 -18.268 -6.056 1.00 40.91 98 GLY A N 1
ATOM 734 C CA . GLY A 1 98 ? -14.091 -19.505 -6.685 1.00 40.91 98 GLY A CA 1
ATOM 735 C C . GLY A 1 98 ? -14.735 -19.554 -8.060 1.00 40.91 98 GLY A C 1
ATOM 736 O O . GLY A 1 98 ? -15.960 -19.521 -8.145 1.00 40.91 98 GLY A O 1
ATOM 737 N N . VAL A 1 99 ? -13.905 -19.603 -9.098 1.00 41.84 99 VAL A N 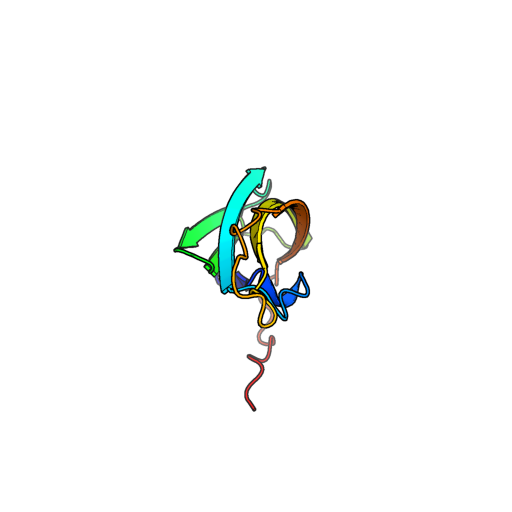1
ATOM 738 C CA . VAL A 1 99 ? -13.942 -20.584 -10.196 1.00 41.84 99 VAL A CA 1
ATOM 739 C C . VAL A 1 99 ? -12.585 -20.590 -10.884 1.00 41.84 99 VAL A C 1
ATOM 741 O O . VAL A 1 99 ? -12.042 -19.489 -11.118 1.00 41.84 99 VAL A O 1
#

Secondary structure (DSSP, 8-state):
-PPPPEEEEGGGTS--TTEEEEEEEEEE--SSEEEEEETTEEEEEEPTT--EEEEEEEEEEEEE---S-TT-----EEEEEEEEEEE-SS-S-------

Nearest PDB structures (foldseek):
  6bxz-assembly1_C  TM=4.133E-01  e=1.081E+00  Sus scrofa
  2os7-assembly1_A-2  TM=2.875E-01  e=2.531E+00  Yersinia pestis
  4ccv-assembly1_A  TM=1.760E-01  e=9.066E+00  Oryctolagus cuniculus

Radius of gyration: 16.29 Å; Cα contacts (8 Å, |Δi|>4): 172; chains: 1; bounding box: 41×28×46 Å

Sequence (99 aa):
MAQRPVEFDVRSNDDLAGVDSVQVVVVSQPRRGTLVQSGGHLVYQSDPGFVGRDSLTYQLSVVP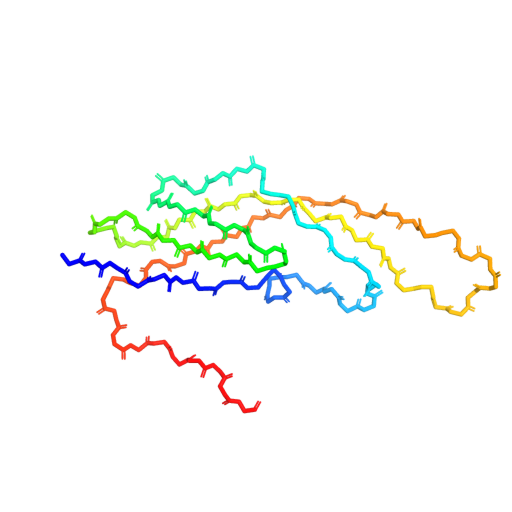MARMEVDSVASQVTFEASLQIPTIGSSSDQTVFGV

Foldseek 3Di:
DFADKDKDAVVVVDVPPQWPDKAKAWPFAWPFWGWDDDGRMII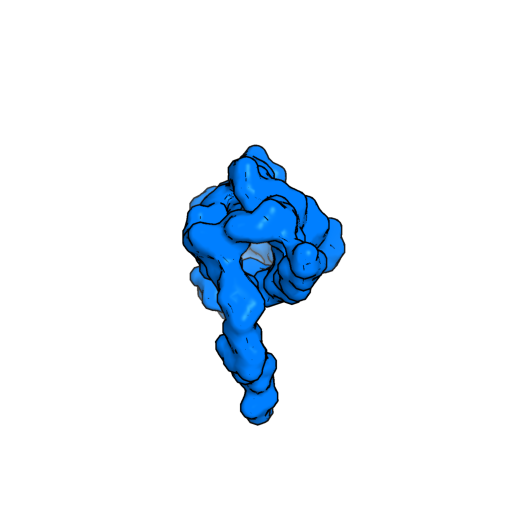TGGHPPDFDKIKTKMKMWTFGHDPDDPDDDRDIDIDMDMDIDGRDPPDPDDDPDDD

Mean predicted aligned error: 9.73 Å

Solvent-accessible surface area (backbone atoms only — not comparable to full-atom values): 6229 Å² total; per-residue (Å²): 118,86,68,75,68,47,79,44,52,60,68,81,79,41,94,60,80,67,48,71,45,79,44,69,43,80,76,38,76,39,86,58,39,50,73,49,74,60,81,73,38,36,39,36,36,58,40,77,86,56,64,51,75,38,50,33,32,34,34,43,40,32,26,56,49,70,82,86,52,102,76,63,74,77,59,73,46,74,51,79,49,73,50,78,42,78,43,72,60,87,58,99,72,76,81,75,89,79,130

pLDDT: mean 75.31, std 14.57, range [37.09, 89.75]